Protein AF-A0A9X0R3N7-F1 (afdb_monomer_lite)

Sequence (149 aa):
MAGSEDQRQWCIRVLNLDPAGASGNRGEPILGVWRDAKEAVDARLEALGRTLRGLGDPDLDQIAQYGLFGLTGGGQTVALMAALQDYDRAAPADRAAAAAAVGKAVGAYRAMLHSSPLAEALDDNPFGVEIGLLDTMDVAFRQIITAIR

Structure (mmCIF, N/CA/C/O backbone):
data_AF-A0A9X0R3N7-F1
#
_entry.id   AF-A0A9X0R3N7-F1
#
loop_
_atom_site.group_PDB
_atom_site.id
_atom_site.type_symbol
_atom_site.label_atom_id
_atom_site.label_alt_id
_atom_site.label_comp_id
_atom_site.label_asym_id
_atom_site.label_entity_id
_atom_site.label_seq_id
_atom_site.pdbx_PDB_ins_code
_atom_site.Cartn_x
_atom_site.Cartn_y
_atom_site.Cartn_z
_atom_site.occupancy
_atom_site.B_iso_or_equiv
_atom_site.auth_seq_id
_atom_site.auth_comp_id
_atom_site.auth_asym_id
_atom_site.auth_atom_id
_atom_site.pdbx_PDB_model_num
ATOM 1 N N . MET A 1 1 ? 9.410 -27.747 4.615 1.00 33.91 1 MET A N 1
ATOM 2 C CA . MET A 1 1 ? 8.109 -28.410 4.837 1.00 33.91 1 MET A CA 1
ATOM 3 C C . MET A 1 1 ? 7.061 -27.542 4.167 1.00 33.91 1 MET A C 1
ATOM 5 O O . MET A 1 1 ? 6.937 -26.389 4.552 1.00 33.91 1 MET A O 1
ATOM 9 N N . ALA A 1 2 ? 6.455 -28.025 3.081 1.00 40.09 2 ALA A N 1
ATOM 10 C CA . ALA A 1 2 ? 5.430 -27.290 2.340 1.00 40.09 2 ALA A CA 1
ATOM 11 C C . ALA A 1 2 ? 4.115 -27.288 3.143 1.00 40.09 2 ALA A C 1
ATOM 13 O O . ALA A 1 2 ? 3.805 -28.300 3.768 1.00 40.09 2 ALA A O 1
ATOM 14 N N . GLY A 1 3 ? 3.390 -26.163 3.159 1.00 41.84 3 GLY A N 1
ATOM 15 C CA . GLY A 1 3 ? 2.088 -26.048 3.835 1.00 41.84 3 GLY A CA 1
ATOM 16 C C . GLY A 1 3 ? 1.076 -27.068 3.305 1.00 41.84 3 GLY A C 1
ATOM 17 O O . GLY A 1 3 ? 1.150 -27.456 2.136 1.00 41.84 3 GLY A O 1
ATOM 18 N N . SER A 1 4 ? 0.175 -27.535 4.173 1.00 56.81 4 SER A N 1
ATOM 19 C CA . SER A 1 4 ? -0.794 -28.587 3.843 1.00 56.81 4 SER A CA 1
ATOM 20 C C . SER A 1 4 ? -1.840 -28.103 2.829 1.00 56.81 4 SER A C 1
ATOM 22 O O . SER A 1 4 ? -2.124 -26.910 2.727 1.00 56.81 4 SER A O 1
ATOM 24 N N . GLU A 1 5 ? -2.430 -29.032 2.073 1.00 47.72 5 GLU A N 1
ATOM 25 C CA . GLU A 1 5 ? -3.467 -28.741 1.065 1.00 47.72 5 GLU A CA 1
ATOM 26 C C . GLU A 1 5 ? -4.663 -27.980 1.667 1.00 47.72 5 GLU A C 1
ATOM 28 O O . GLU A 1 5 ? -5.188 -27.057 1.051 1.00 47.72 5 GLU A O 1
ATOM 33 N N . ASP A 1 6 ? -5.010 -28.267 2.922 1.00 44.47 6 ASP A N 1
ATOM 34 C CA . ASP A 1 6 ? -6.078 -27.570 3.646 1.00 44.47 6 ASP A CA 1
ATOM 35 C C . ASP A 1 6 ? -5.782 -26.074 3.841 1.00 44.47 6 ASP A C 1
ATOM 37 O O . ASP A 1 6 ? -6.679 -25.237 3.731 1.00 44.47 6 ASP A O 1
ATOM 41 N N . GLN A 1 7 ? -4.514 -25.711 4.066 1.00 44.19 7 GLN A N 1
ATOM 42 C CA . GLN A 1 7 ? -4.090 -24.310 4.170 1.00 44.19 7 GLN A CA 1
ATOM 43 C C . GLN A 1 7 ? -4.172 -23.607 2.808 1.00 44.19 7 GLN A C 1
ATOM 45 O O . GLN A 1 7 ? -4.549 -22.439 2.738 1.00 44.19 7 GLN A O 1
ATOM 50 N N . ARG A 1 8 ? -3.891 -24.323 1.710 1.00 46.50 8 ARG A N 1
ATOM 51 C CA . ARG A 1 8 ? -4.031 -23.789 0.344 1.00 46.50 8 ARG A CA 1
ATOM 52 C C . ARG A 1 8 ? -5.490 -23.530 -0.023 1.00 46.50 8 ARG A C 1
ATOM 54 O O . ARG A 1 8 ? -5.811 -22.457 -0.527 1.00 46.50 8 ARG A O 1
ATOM 61 N N . GLN A 1 9 ? -6.369 -24.484 0.272 1.00 45.31 9 GLN A N 1
ATOM 62 C CA . GLN A 1 9 ? -7.803 -24.371 -0.002 1.00 45.31 9 GLN A CA 1
ATOM 63 C C . GLN A 1 9 ? -8.467 -23.274 0.840 1.00 45.31 9 GLN A C 1
ATOM 65 O O . GLN A 1 9 ? -9.381 -22.595 0.369 1.00 45.31 9 GLN A O 1
ATOM 70 N N . TRP A 1 10 ? -7.979 -23.039 2.061 1.00 51.66 10 TRP A N 1
ATOM 71 C CA . TRP A 1 10 ? -8.434 -21.919 2.880 1.00 51.66 10 TRP A CA 1
ATOM 72 C C . TRP A 1 10 ? -8.068 -20.559 2.258 1.00 51.66 10 TRP A C 1
ATOM 74 O O . TRP A 1 10 ? -8.953 -19.712 2.130 1.00 51.66 10 TRP A O 1
ATOM 84 N N . CYS A 1 11 ? -6.828 -20.373 1.780 1.00 42.78 11 CYS A N 1
ATOM 85 C CA . CYS A 1 11 ? -6.398 -19.140 1.100 1.00 42.78 11 CYS A CA 1
ATOM 86 C C . CYS A 1 11 ? -7.220 -18.844 -0.165 1.00 42.78 11 CYS A C 1
ATOM 88 O O . CYS A 1 11 ? -7.651 -17.710 -0.373 1.00 42.78 11 CYS A O 1
ATOM 90 N N . ILE A 1 12 ? -7.510 -19.870 -0.969 1.00 45.25 12 ILE A N 1
ATOM 91 C CA . ILE A 1 12 ? -8.326 -19.723 -2.182 1.00 45.25 12 ILE A CA 1
ATOM 92 C C . ILE A 1 12 ? -9.768 -19.351 -1.820 1.00 45.25 12 ILE A C 1
ATOM 94 O O . ILE A 1 12 ? -10.364 -18.487 -2.450 1.00 45.25 12 ILE A O 1
ATOM 98 N N . ARG A 1 13 ? -10.345 -19.967 -0.786 1.00 41.50 13 ARG A N 1
ATOM 99 C CA . ARG A 1 13 ? -11.761 -19.769 -0.447 1.00 41.50 13 ARG A CA 1
ATOM 100 C C . ARG A 1 13 ? -12.037 -18.466 0.303 1.00 41.50 13 ARG A C 1
ATOM 102 O O . ARG A 1 13 ? -13.079 -17.856 0.094 1.00 41.50 13 ARG A O 1
ATOM 109 N N . VAL A 1 14 ? -11.159 -18.094 1.232 1.00 40.94 14 VAL A N 1
ATOM 110 C CA . VAL A 1 14 ? -11.379 -16.971 2.160 1.00 40.94 14 VAL A CA 1
ATOM 111 C C . VAL A 1 14 ? -10.723 -15.694 1.647 1.00 40.94 14 VAL A C 1
ATOM 113 O O . VAL A 1 14 ? -11.284 -14.614 1.807 1.00 40.94 14 VAL A O 1
ATOM 116 N N . LEU A 1 15 ? -9.562 -15.818 1.000 1.00 44.66 15 LEU A N 1
ATOM 117 C CA . LEU A 1 15 ? -8.770 -14.682 0.531 1.00 44.66 15 LEU A CA 1
ATOM 118 C C . LEU A 1 15 ? -8.806 -14.513 -0.996 1.00 44.66 15 LEU A C 1
ATOM 120 O O . LEU A 1 15 ? -8.205 -13.567 -1.497 1.00 44.66 15 LEU A O 1
ATOM 124 N N . ASN A 1 16 ? -9.476 -15.417 -1.726 1.00 42.75 16 ASN A N 1
ATOM 125 C CA . ASN A 1 16 ? -9.467 -15.501 -3.194 1.00 42.75 16 ASN A CA 1
ATOM 126 C C . ASN A 1 16 ? -8.048 -15.499 -3.800 1.00 42.75 16 ASN A C 1
ATOM 128 O O . ASN A 1 16 ? -7.837 -15.048 -4.923 1.00 42.75 16 ASN A O 1
ATOM 132 N N . LEU A 1 17 ? -7.067 -15.986 -3.035 1.00 42.41 17 LEU A N 1
ATOM 133 C CA . LEU A 1 17 ? -5.647 -16.002 -3.375 1.00 42.41 17 LEU A CA 1
ATOM 134 C C . LEU A 1 17 ? -5.212 -17.447 -3.601 1.00 42.41 17 LEU A C 1
ATOM 136 O O . LEU A 1 17 ? -5.224 -18.254 -2.670 1.00 42.41 17 LEU A O 1
ATOM 140 N N . ASP A 1 18 ? -4.800 -17.767 -4.827 1.00 41.69 18 ASP A N 1
ATOM 141 C CA . ASP A 1 18 ? -4.171 -19.049 -5.142 1.00 41.69 18 ASP A CA 1
ATOM 142 C C . ASP A 1 18 ? -2.663 -19.006 -4.812 1.00 41.69 18 ASP A C 1
ATOM 144 O O . ASP A 1 18 ? -1.900 -18.319 -5.499 1.00 41.69 18 ASP A O 1
ATOM 148 N N . PRO A 1 19 ? -2.177 -19.754 -3.799 1.00 43.16 19 PRO A N 1
ATOM 149 C CA . PRO A 1 19 ? -0.751 -19.827 -3.482 1.00 43.16 19 PRO A CA 1
ATOM 150 C C . PRO A 1 19 ? 0.079 -20.570 -4.549 1.00 43.16 19 PRO A C 1
ATOM 152 O O . PRO A 1 19 ? 1.306 -20.474 -4.532 1.00 43.16 19 PRO A O 1
ATOM 155 N N . ALA A 1 20 ? -0.548 -21.304 -5.478 1.00 38.66 20 ALA A N 1
ATOM 156 C CA . ALA A 1 20 ? 0.089 -21.850 -6.682 1.00 38.66 20 ALA A CA 1
ATOM 157 C C . ALA A 1 20 ? 0.040 -20.872 -7.880 1.00 38.66 20 ALA A C 1
ATOM 159 O O . ALA A 1 20 ? 0.891 -20.951 -8.773 1.00 38.66 20 ALA A O 1
ATOM 160 N N . GLY A 1 21 ? -0.878 -19.900 -7.842 1.00 38.22 21 GLY A N 1
ATOM 161 C CA . GLY A 1 21 ? -0.989 -18.767 -8.770 1.00 38.22 21 GLY A CA 1
ATOM 162 C C . GLY A 1 21 ? 0.134 -17.731 -8.631 1.00 38.22 21 GLY A C 1
ATOM 163 O O . GLY A 1 21 ? 0.346 -16.924 -9.528 1.00 38.22 21 GLY A O 1
ATOM 164 N N . ALA A 1 22 ? 0.961 -17.832 -7.582 1.00 44.16 22 ALA A N 1
ATOM 165 C CA . ALA A 1 22 ? 2.247 -17.131 -7.469 1.00 44.16 22 ALA A CA 1
ATOM 166 C C . ALA A 1 22 ? 3.302 -17.594 -8.505 1.00 44.16 22 ALA A C 1
ATOM 168 O O . ALA A 1 22 ? 4.464 -17.187 -8.453 1.00 44.16 22 ALA A O 1
ATOM 169 N N . SER A 1 23 ? 2.912 -18.440 -9.459 1.00 39.44 23 SER A N 1
ATOM 170 C CA . SER A 1 23 ? 3.625 -18.633 -10.715 1.00 39.44 23 SER A CA 1
ATOM 171 C C . SER A 1 23 ? 3.235 -17.482 -11.634 1.00 39.44 23 SER A C 1
ATOM 173 O O . SER A 1 23 ? 2.261 -17.597 -12.370 1.00 39.44 23 SER A O 1
ATOM 175 N N . GLY A 1 24 ? 3.970 -16.367 -11.553 1.00 38.22 24 GLY A N 1
ATOM 176 C CA . GLY A 1 24 ? 3.732 -15.185 -12.378 1.00 38.22 24 GLY A CA 1
ATOM 177 C C . GLY A 1 24 ? 3.391 -15.579 -13.811 1.00 38.22 24 GLY A C 1
ATOM 178 O O . GLY A 1 24 ? 4.215 -16.162 -14.527 1.00 38.22 24 GLY A O 1
ATOM 179 N N . ASN A 1 25 ? 2.156 -15.293 -14.214 1.00 34.88 25 ASN A N 1
ATOM 180 C CA . ASN A 1 25 ? 1.796 -15.378 -15.608 1.00 34.88 25 ASN A CA 1
ATOM 181 C C . ASN A 1 25 ? 2.683 -14.347 -16.308 1.00 34.88 25 ASN A C 1
ATOM 183 O O . ASN A 1 25 ? 2.635 -13.160 -15.989 1.00 34.88 25 ASN A O 1
ATOM 187 N N . ARG A 1 26 ? 3.555 -14.799 -17.213 1.00 41.25 26 ARG A N 1
ATOM 188 C CA . ARG A 1 26 ? 4.588 -13.991 -17.895 1.00 41.25 26 ARG A CA 1
ATOM 189 C C . ARG A 1 26 ? 4.014 -12.902 -18.829 1.00 41.25 26 ARG A C 1
ATOM 191 O O . ARG A 1 26 ? 4.688 -12.471 -19.758 1.00 41.25 26 ARG A O 1
ATOM 198 N N . GLY A 1 27 ? 2.780 -12.462 -18.596 1.00 42.59 27 GLY A N 1
ATOM 199 C CA . GLY A 1 27 ? 2.069 -11.451 -19.366 1.00 42.59 27 GLY A CA 1
ATOM 200 C C . GLY A 1 27 ? 1.046 -10.631 -18.575 1.00 42.59 27 GLY A C 1
ATOM 201 O O . GLY A 1 27 ? 0.335 -9.853 -19.203 1.00 42.59 27 GLY A O 1
ATOM 202 N N . GLU A 1 28 ? 0.943 -10.771 -17.247 1.00 53.09 28 GLU A N 1
ATOM 203 C CA . GLU A 1 28 ? 0.075 -9.886 -16.461 1.00 53.09 28 GLU A CA 1
ATOM 204 C C . GLU A 1 28 ? 0.798 -8.557 -16.178 1.00 53.09 28 GLU A C 1
ATOM 206 O O . GLU A 1 28 ? 1.961 -8.581 -15.759 1.00 53.09 28 GLU A O 1
ATOM 211 N N . PRO A 1 29 ? 0.168 -7.393 -16.433 1.00 70.81 29 PRO A N 1
ATOM 212 C CA . PRO A 1 29 ? 0.785 -6.101 -16.153 1.00 70.81 29 PRO A CA 1
ATOM 213 C C . PRO A 1 29 ? 1.171 -6.026 -14.676 1.00 70.81 29 PRO A C 1
ATOM 215 O O . PRO A 1 29 ? 0.350 -6.330 -13.812 1.00 70.81 29 PRO A O 1
ATOM 218 N N . ILE A 1 30 ? 2.385 -5.572 -14.358 1.00 82.81 30 ILE A N 1
ATOM 219 C CA . ILE A 1 30 ? 2.844 -5.408 -12.963 1.00 82.81 30 ILE A CA 1
ATOM 220 C C . ILE A 1 30 ? 1.934 -4.468 -12.152 1.00 82.81 30 ILE A C 1
ATOM 222 O O . ILE A 1 30 ? 1.874 -4.541 -10.926 1.00 82.81 30 ILE A O 1
ATOM 226 N N . LEU A 1 31 ? 1.186 -3.612 -12.853 1.00 83.12 31 LEU A N 1
ATOM 227 C CA . LEU A 1 31 ? 0.117 -2.783 -12.313 1.00 83.12 31 LEU A CA 1
ATOM 228 C C . LEU A 1 31 ? -1.050 -3.598 -11.726 1.00 83.12 31 LEU A C 1
ATOM 230 O O . LEU A 1 31 ? -1.643 -3.173 -10.737 1.00 83.12 31 LEU A O 1
ATOM 234 N N . GLY A 1 32 ? -1.379 -4.744 -12.330 1.00 84.50 32 GLY A N 1
ATOM 235 C CA . GLY A 1 32 ? -2.421 -5.662 -11.864 1.00 84.50 32 GLY A CA 1
ATOM 236 C C . GLY A 1 32 ? -2.085 -6.239 -10.494 1.00 84.50 32 GLY A C 1
ATOM 237 O O . GLY A 1 32 ? -2.874 -6.101 -9.571 1.00 84.50 32 GLY A O 1
ATOM 238 N N . VAL A 1 33 ? -0.849 -6.717 -10.314 1.00 87.38 33 VAL A N 1
ATOM 239 C CA . VAL A 1 33 ? -0.360 -7.257 -9.031 1.00 87.38 33 VAL A CA 1
ATOM 240 C C . VAL A 1 33 ? -0.549 -6.270 -7.876 1.00 87.38 33 VAL A C 1
ATOM 242 O O . VAL A 1 33 ? -1.000 -6.640 -6.792 1.00 87.38 33 VAL A O 1
ATOM 245 N N . TRP A 1 34 ? -0.208 -4.996 -8.094 1.00 88.50 34 TRP A N 1
ATOM 246 C CA . TRP A 1 34 ? -0.416 -3.961 -7.082 1.00 88.50 34 TRP A CA 1
ATOM 247 C C . TRP A 1 34 ? -1.905 -3.705 -6.815 1.00 88.50 34 TRP A C 1
ATOM 249 O O . TRP A 1 34 ? -2.308 -3.575 -5.657 1.00 88.50 34 TRP A O 1
ATOM 259 N N . ARG A 1 35 ? -2.716 -3.623 -7.877 1.00 87.06 35 ARG A N 1
ATOM 260 C CA . ARG A 1 35 ? -4.149 -3.335 -7.776 1.00 87.06 35 ARG A CA 1
ATOM 261 C C . ARG A 1 35 ? -4.880 -4.431 -7.014 1.00 87.06 35 ARG A C 1
ATOM 263 O O . ARG A 1 35 ? -5.600 -4.109 -6.077 1.00 87.06 35 ARG A O 1
ATOM 270 N N . ASP A 1 36 ? -4.636 -5.689 -7.352 1.00 86.31 36 ASP A N 1
ATOM 271 C CA . ASP A 1 36 ? -5.308 -6.831 -6.733 1.00 86.31 36 ASP A CA 1
ATOM 272 C C . ASP A 1 36 ? -4.998 -6.899 -5.234 1.00 86.31 36 ASP A C 1
ATOM 274 O O . ASP A 1 36 ? -5.889 -7.070 -4.402 1.00 86.31 36 ASP A O 1
ATOM 278 N N . ALA A 1 37 ? -3.734 -6.672 -4.860 1.00 87.62 37 ALA A N 1
ATOM 279 C CA . ALA A 1 37 ? -3.341 -6.592 -3.459 1.00 87.62 37 ALA A CA 1
ATOM 280 C C . ALA A 1 37 ? -4.031 -5.427 -2.733 1.00 87.62 37 ALA A C 1
ATOM 282 O O . ALA A 1 37 ? -4.452 -5.570 -1.583 1.00 87.62 37 ALA A O 1
ATOM 283 N N . LYS A 1 38 ? -4.151 -4.268 -3.394 1.00 86.12 38 LYS A N 1
ATOM 284 C CA . LYS A 1 38 ? -4.801 -3.079 -2.833 1.00 86.12 38 LYS A CA 1
ATOM 285 C C . LYS A 1 38 ? -6.296 -3.296 -2.630 1.00 86.12 38 LYS A C 1
ATOM 287 O O . LYS A 1 38 ? -6.797 -2.992 -1.553 1.00 86.12 38 LYS A O 1
ATOM 292 N N . GLU A 1 39 ? -6.973 -3.864 -3.619 1.00 86.56 39 GLU A N 1
ATOM 293 C CA . GLU A 1 39 ? -8.393 -4.210 -3.550 1.00 86.56 39 GLU A CA 1
ATOM 294 C C . GLU A 1 39 ? -8.662 -5.253 -2.457 1.00 86.56 39 GLU A C 1
ATOM 296 O O . GLU A 1 39 ? -9.613 -5.106 -1.689 1.00 86.56 39 GLU A O 1
ATOM 301 N N . ALA A 1 40 ? -7.792 -6.260 -2.309 1.00 85.88 40 ALA A N 1
ATOM 302 C CA . ALA A 1 40 ? -7.906 -7.252 -1.241 1.00 85.88 40 ALA A CA 1
ATOM 303 C C . ALA A 1 40 ? -7.809 -6.620 0.157 1.00 85.88 40 ALA A C 1
ATOM 305 O O . ALA A 1 40 ? -8.588 -6.958 1.049 1.00 85.88 40 ALA A O 1
ATOM 306 N N . VAL A 1 41 ? -6.873 -5.688 0.352 1.00 85.50 41 VAL A N 1
ATOM 307 C CA . VAL A 1 41 ? -6.748 -4.936 1.608 1.00 85.50 41 VAL A CA 1
ATOM 308 C C . VAL A 1 41 ? -7.963 -4.042 1.838 1.00 85.50 41 VAL A C 1
ATOM 310 O O . VAL A 1 41 ? -8.516 -4.052 2.936 1.00 85.50 41 VAL A O 1
ATOM 313 N N . ASP A 1 42 ? -8.415 -3.310 0.821 1.00 84.31 42 ASP A N 1
ATOM 314 C CA . ASP A 1 42 ? -9.567 -2.412 0.942 1.00 84.31 42 ASP A CA 1
ATOM 315 C C . ASP A 1 42 ? -10.838 -3.172 1.321 1.00 84.31 42 ASP A C 1
ATOM 317 O O . ASP A 1 42 ? -11.549 -2.754 2.232 1.00 84.31 42 ASP A O 1
ATOM 321 N N . ALA A 1 43 ? -11.079 -4.339 0.720 1.00 85.38 43 ALA A N 1
ATOM 322 C CA . ALA A 1 43 ? -12.216 -5.187 1.068 1.00 85.38 43 ALA A CA 1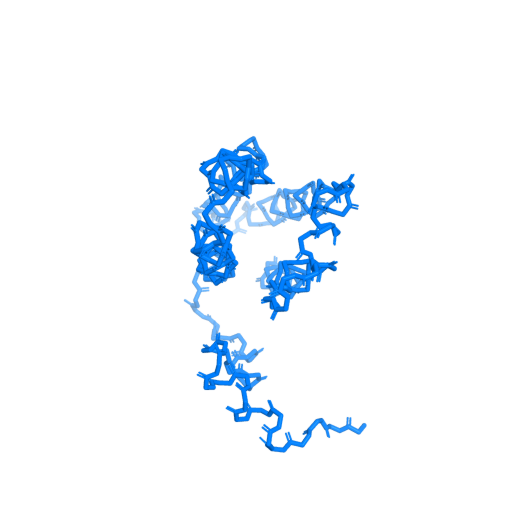
ATOM 323 C C . ALA A 1 43 ? -12.192 -5.635 2.544 1.00 85.38 43 ALA A C 1
ATOM 325 O O . ALA A 1 43 ? -13.238 -5.707 3.200 1.00 85.38 43 ALA A O 1
ATOM 326 N N . ARG A 1 44 ? -11.004 -5.914 3.097 1.00 84.00 44 ARG A N 1
ATOM 327 C CA . ARG A 1 44 ? -10.836 -6.271 4.517 1.00 84.00 44 ARG A CA 1
ATOM 328 C C . ARG A 1 44 ? -11.023 -5.060 5.430 1.00 84.00 44 ARG A C 1
ATOM 330 O O . ARG A 1 44 ? -11.687 -5.176 6.459 1.00 84.00 44 ARG A O 1
ATOM 337 N N . LEU A 1 45 ? -10.525 -3.889 5.031 1.00 82.38 45 LEU A N 1
ATOM 338 C CA . LEU A 1 45 ? -10.761 -2.631 5.748 1.00 82.38 45 LEU A CA 1
ATOM 339 C C . LEU A 1 45 ? -12.246 -2.253 5.755 1.00 82.38 45 LEU A C 1
ATOM 341 O O . LEU A 1 45 ? -12.769 -1.828 6.783 1.00 82.38 45 LEU A O 1
ATOM 345 N N . GLU A 1 46 ? -12.962 -2.466 4.652 1.00 84.56 46 GLU A N 1
ATOM 346 C CA . GLU A 1 46 ? -14.414 -2.296 4.593 1.00 84.56 46 GLU A CA 1
ATOM 347 C C . GLU A 1 46 ? -15.145 -3.275 5.517 1.00 84.56 46 GLU A C 1
ATOM 349 O O . GLU A 1 46 ? -16.117 -2.896 6.177 1.00 84.56 46 GLU A O 1
ATOM 354 N N . ALA A 1 47 ? -14.691 -4.530 5.593 1.00 85.12 47 ALA A N 1
ATOM 355 C CA . ALA A 1 47 ? -15.237 -5.511 6.524 1.00 85.12 47 ALA A CA 1
ATOM 356 C C . ALA A 1 47 ? -15.046 -5.071 7.983 1.00 85.12 47 ALA A C 1
ATOM 358 O O . ALA A 1 47 ? -16.023 -5.057 8.730 1.00 85.12 47 ALA A O 1
ATOM 359 N N . LEU A 1 48 ? -13.846 -4.616 8.354 1.00 80.44 48 LEU A N 1
ATOM 360 C CA . LEU A 1 48 ? -13.585 -4.035 9.672 1.00 80.44 48 LEU A CA 1
ATOM 361 C C . LEU A 1 48 ? -14.461 -2.807 9.930 1.00 80.44 48 LEU A C 1
ATOM 363 O O . LEU A 1 48 ? -15.098 -2.720 10.974 1.00 80.44 48 LEU A O 1
ATOM 367 N N . GLY A 1 49 ? -14.574 -1.897 8.962 1.00 79.75 49 GLY A N 1
ATOM 368 C CA . GLY A 1 49 ? -15.445 -0.729 9.069 1.00 79.75 49 GLY A CA 1
ATOM 369 C C . GLY A 1 49 ? -16.910 -1.105 9.307 1.00 79.75 49 GLY A C 1
ATOM 370 O O . GLY A 1 49 ? -17.588 -0.456 10.096 1.00 79.75 49 GLY A O 1
ATOM 371 N N . ARG A 1 50 ? -17.414 -2.178 8.683 1.00 85.25 50 ARG A N 1
ATOM 372 C CA . ARG A 1 50 ? -18.759 -2.706 8.974 1.00 85.25 50 ARG A CA 1
ATOM 373 C C . ARG A 1 50 ? -18.865 -3.269 10.390 1.00 85.25 50 ARG A C 1
ATOM 375 O O . ARG A 1 50 ? -19.863 -2.994 11.050 1.00 85.25 50 ARG A O 1
ATOM 382 N N . THR A 1 51 ? -17.859 -4.008 10.857 1.00 80.56 51 THR A N 1
ATOM 383 C CA . THR A 1 51 ? -17.814 -4.529 12.233 1.00 80.56 51 THR A CA 1
ATOM 384 C C . THR A 1 51 ? -17.851 -3.394 13.251 1.00 80.56 51 THR A C 1
ATOM 386 O O . THR A 1 51 ? -18.666 -3.436 14.165 1.00 80.56 51 THR A O 1
ATOM 389 N N . LEU A 1 52 ? -17.041 -2.350 13.052 1.00 72.12 52 LEU A N 1
ATOM 390 C CA . LEU A 1 52 ? -17.002 -1.173 13.923 1.00 72.12 52 LEU A CA 1
ATOM 391 C C . LEU A 1 52 ? -18.360 -0.467 13.993 1.00 72.12 52 LEU A C 1
ATOM 393 O O . LEU A 1 52 ? -18.855 -0.212 15.088 1.00 72.12 52 LEU A O 1
ATOM 397 N N . ARG A 1 53 ? -19.008 -0.241 12.841 1.00 77.94 53 ARG A N 1
ATOM 398 C CA . ARG A 1 53 ? -20.342 0.382 12.806 1.00 77.94 53 ARG A CA 1
ATOM 399 C C . ARG A 1 53 ? -21.430 -0.474 13.452 1.00 77.94 53 ARG A C 1
ATOM 401 O O . ARG A 1 53 ? -22.400 0.038 14.002 1.00 77.94 53 ARG A O 1
ATOM 408 N N . GLY A 1 54 ? -21.271 -1.796 13.411 1.00 77.62 54 GLY A N 1
ATOM 409 C CA . GLY A 1 54 ? -22.195 -2.740 14.040 1.00 77.62 54 GLY A CA 1
ATOM 410 C C . GLY A 1 54 ? -22.223 -2.672 15.571 1.00 77.62 54 GLY A C 1
ATOM 411 O O . GLY A 1 54 ? -23.157 -3.198 16.171 1.00 77.62 54 GLY A O 1
ATOM 412 N N . LEU A 1 55 ? -21.235 -2.028 16.202 1.00 74.62 55 LEU A N 1
ATOM 413 C CA . LEU A 1 55 ? -21.143 -1.903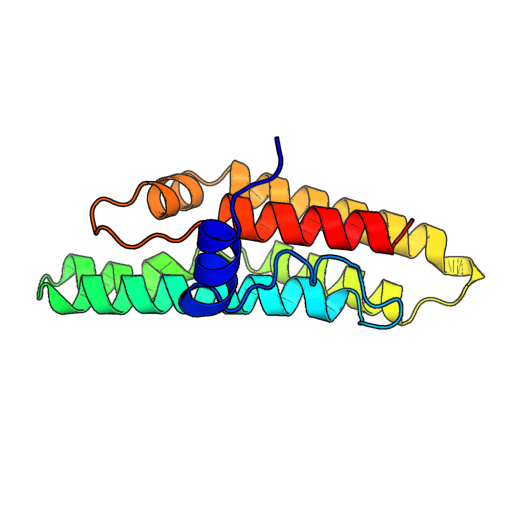 17.659 1.00 74.62 55 LEU A CA 1
ATOM 414 C C . LEU A 1 55 ? -21.987 -0.748 18.221 1.00 74.62 55 LEU A C 1
ATOM 416 O O . LEU A 1 55 ? -22.224 -0.712 19.427 1.00 74.62 55 LEU A O 1
ATOM 420 N N . GLY A 1 56 ? -22.477 0.160 17.367 1.00 74.38 56 GLY A N 1
ATOM 421 C CA . GLY A 1 56 ? -23.358 1.263 17.768 1.00 74.38 56 GLY A CA 1
ATOM 422 C C . GLY A 1 56 ? -22.684 2.340 18.626 1.00 74.38 56 GLY A C 1
ATOM 423 O O . GLY A 1 56 ? -23.380 3.119 19.276 1.00 74.38 56 GLY A O 1
ATOM 424 N N . ASP A 1 57 ? -21.351 2.372 18.642 1.00 64.19 57 ASP A N 1
ATOM 425 C CA . ASP A 1 57 ? -20.552 3.390 19.320 1.00 64.19 57 ASP A CA 1
ATOM 426 C C . ASP A 1 57 ? -20.240 4.542 18.337 1.00 64.19 57 ASP A C 1
ATOM 428 O O . ASP A 1 57 ? -19.621 4.295 17.294 1.00 64.19 57 ASP A O 1
ATOM 432 N N . PRO A 1 58 ? -20.648 5.792 18.634 1.00 70.50 58 PRO A N 1
ATOM 433 C CA . PRO A 1 58 ? -20.419 6.946 17.760 1.00 70.50 58 PRO A CA 1
ATOM 434 C C . PRO A 1 58 ? -18.944 7.204 17.416 1.00 70.50 58 PRO A C 1
ATOM 436 O O . PRO A 1 58 ? -18.645 7.664 16.310 1.00 70.50 58 PRO A O 1
ATOM 439 N N . ASP A 1 59 ? -18.020 6.892 18.327 1.00 63.09 59 ASP A N 1
ATOM 440 C CA . ASP A 1 59 ? -16.588 7.088 18.103 1.00 63.09 59 ASP A CA 1
ATOM 441 C C . ASP A 1 59 ? -16.049 6.019 17.137 1.00 63.09 59 ASP A C 1
ATOM 443 O O . ASP A 1 59 ? -15.249 6.316 16.243 1.00 63.09 59 ASP A O 1
ATOM 447 N N . LEU A 1 60 ? -16.541 4.778 17.241 1.00 66.81 60 LEU A N 1
ATOM 448 C CA . LEU A 1 60 ? -16.198 3.697 16.309 1.00 66.81 60 LEU A CA 1
ATOM 449 C C . LEU A 1 60 ? -16.797 3.925 14.916 1.00 66.81 60 LEU A C 1
ATOM 451 O O . LEU A 1 60 ? -16.142 3.623 13.915 1.00 66.81 60 LEU A O 1
ATOM 455 N N . ASP A 1 61 ? -17.987 4.520 14.835 1.00 67.25 61 ASP A N 1
ATOM 456 C CA . ASP A 1 61 ? -18.591 4.970 13.577 1.00 67.25 61 ASP A CA 1
ATOM 457 C C . ASP A 1 61 ? -17.714 6.016 12.874 1.00 67.25 61 ASP A C 1
ATOM 459 O O . ASP A 1 61 ? -17.469 5.926 11.663 1.00 67.25 61 ASP A O 1
ATOM 463 N N . GLN A 1 62 ? -17.193 6.984 13.634 1.00 67.25 62 GLN A N 1
ATOM 464 C CA . GLN A 1 62 ? -16.307 8.021 13.112 1.00 67.25 62 GLN A CA 1
ATOM 465 C C . GLN A 1 62 ? -14.964 7.436 12.645 1.00 67.25 62 GLN A C 1
ATOM 467 O O . GLN A 1 62 ? -14.478 7.782 11.562 1.00 67.25 62 GLN A O 1
ATOM 472 N N . ILE A 1 63 ? -14.381 6.503 13.404 1.00 67.25 63 ILE A N 1
ATOM 473 C CA . ILE A 1 63 ? -13.158 5.786 13.008 1.00 67.25 63 ILE A CA 1
ATOM 474 C C . ILE A 1 63 ? -13.401 4.968 11.731 1.00 67.25 63 ILE A C 1
ATOM 476 O O . ILE A 1 63 ? -12.591 5.021 10.801 1.00 67.25 63 ILE A O 1
ATOM 480 N N . ALA A 1 64 ? -14.537 4.276 11.634 1.00 69.31 64 ALA A N 1
ATOM 481 C CA . ALA A 1 64 ? -14.915 3.505 10.456 1.00 69.31 64 ALA A CA 1
ATOM 482 C C . ALA A 1 64 ? -15.179 4.374 9.215 1.00 69.31 64 ALA A C 1
ATOM 484 O O . ALA A 1 64 ? -15.067 3.883 8.090 1.00 69.31 64 ALA A O 1
ATOM 485 N N . GLN A 1 65 ? -15.576 5.638 9.382 1.00 66.50 65 GLN A N 1
ATOM 486 C CA . GLN A 1 65 ? -15.777 6.573 8.268 1.00 66.50 65 GLN A CA 1
ATOM 487 C C . GLN A 1 65 ? -14.486 7.252 7.807 1.00 66.50 65 GLN A C 1
ATOM 489 O O . GLN A 1 65 ? -14.282 7.384 6.602 1.00 66.50 65 GLN A O 1
ATOM 494 N N . TYR A 1 66 ? -13.625 7.678 8.733 1.00 63.84 66 TYR A N 1
ATOM 495 C CA . TYR A 1 66 ? -12.527 8.598 8.409 1.00 63.84 66 TYR A CA 1
ATOM 496 C C . TYR A 1 66 ? -11.129 8.050 8.718 1.00 63.84 66 TYR A C 1
ATOM 498 O O . TYR A 1 66 ? -10.155 8.501 8.118 1.00 63.84 66 TYR A O 1
ATOM 506 N N . GLY A 1 67 ? -11.008 7.085 9.633 1.00 61.41 67 GLY A N 1
ATOM 507 C CA . GLY A 1 67 ? -9.719 6.601 10.136 1.00 61.41 67 GLY A CA 1
ATOM 508 C C . GLY A 1 67 ? -9.082 5.498 9.290 1.00 61.41 67 GLY A C 1
ATOM 509 O O . GLY A 1 67 ? -7.872 5.510 9.079 1.00 61.41 67 GLY A O 1
ATOM 510 N N . LEU A 1 68 ? -9.884 4.564 8.765 1.00 66.12 68 LEU A N 1
ATOM 511 C CA . LEU A 1 68 ? -9.370 3.342 8.122 1.00 66.12 68 LEU A CA 1
ATOM 512 C C . LEU A 1 68 ? -8.704 3.589 6.757 1.00 66.12 68 LEU A C 1
ATOM 514 O O . LEU A 1 68 ? -7.710 2.949 6.424 1.00 66.12 68 LEU A O 1
ATOM 518 N N . PHE A 1 69 ? -9.207 4.550 5.977 1.00 64.06 69 PHE A N 1
ATOM 519 C CA . PHE A 1 69 ? -8.695 4.847 4.630 1.00 64.06 69 PHE A CA 1
ATOM 520 C C . PHE A 1 69 ? -7.546 5.865 4.616 1.00 64.06 69 PHE A C 1
ATOM 522 O O . PHE A 1 69 ? -6.874 6.030 3.599 1.00 64.06 69 PHE A O 1
ATOM 529 N N . GLY A 1 70 ? -7.269 6.523 5.747 1.00 62.41 70 GLY A N 1
ATOM 530 C CA . GLY A 1 70 ? -6.158 7.473 5.869 1.00 62.41 70 GLY A CA 1
ATOM 531 C C . GLY A 1 70 ? -4.775 6.826 5.723 1.00 62.41 70 GLY A C 1
ATOM 532 O O . GLY A 1 70 ? -3.791 7.521 5.477 1.00 62.41 70 GLY A O 1
ATOM 533 N N . LEU A 1 71 ? -4.696 5.495 5.831 1.00 61.34 71 LEU A N 1
ATOM 534 C CA . LEU A 1 71 ? -3.449 4.739 5.761 1.00 61.34 71 LEU A CA 1
ATOM 535 C C . LEU A 1 71 ? -2.834 4.691 4.354 1.00 61.34 71 LEU A C 1
ATOM 537 O O . LEU A 1 71 ? -1.629 4.488 4.186 1.00 61.34 71 LEU A O 1
ATOM 541 N N . THR A 1 72 ? -3.649 4.887 3.320 1.00 60.09 72 THR A N 1
ATOM 542 C CA . THR A 1 72 ? -3.197 4.861 1.931 1.00 60.09 72 THR A CA 1
ATOM 543 C C . THR A 1 72 ? -2.638 6.234 1.585 1.00 60.09 72 THR A C 1
ATOM 545 O O . THR A 1 72 ? -3.281 7.011 0.882 1.00 60.09 72 THR A O 1
ATOM 548 N N . GLY A 1 73 ? -1.478 6.574 2.156 1.00 57.97 73 GLY A N 1
ATOM 549 C CA . GLY A 1 73 ? -0.827 7.874 2.002 1.00 57.97 73 GLY A CA 1
ATOM 550 C C . GLY A 1 73 ? -0.772 8.290 0.534 1.00 57.97 73 GLY A C 1
ATOM 551 O O . GLY A 1 73 ? 0.053 7.792 -0.233 1.00 57.97 73 GLY A O 1
ATOM 552 N N . GLY A 1 74 ? -1.681 9.192 0.143 1.00 63.88 74 GLY A N 1
ATOM 553 C CA . GLY A 1 74 ? -2.038 9.416 -1.261 1.00 63.88 74 GLY A CA 1
ATOM 554 C C . GLY A 1 74 ? -0.842 9.720 -2.162 1.00 63.88 74 GLY A C 1
ATOM 555 O O . GLY A 1 74 ? -0.805 9.274 -3.303 1.00 63.88 74 GLY A O 1
ATOM 556 N N . GLY A 1 75 ? 0.188 10.389 -1.633 1.00 76.25 75 GLY A N 1
ATOM 557 C CA . GLY A 1 75 ? 1.420 10.678 -2.369 1.00 76.25 75 GLY A CA 1
ATOM 558 C C . GLY A 1 75 ? 2.216 9.435 -2.782 1.00 76.25 75 GLY A C 1
ATOM 559 O O . GLY A 1 75 ? 2.683 9.374 -3.917 1.00 76.25 75 GLY A O 1
ATOM 560 N N . GLN A 1 76 ? 2.343 8.427 -1.911 1.00 83.25 76 GLN A N 1
ATOM 561 C CA . GLN A 1 76 ? 3.083 7.201 -2.244 1.00 83.25 76 GLN A CA 1
ATOM 562 C C . GLN A 1 76 ? 2.278 6.293 -3.175 1.00 83.25 76 GLN A C 1
ATOM 564 O O . GLN A 1 76 ? 2.845 5.703 -4.092 1.00 83.25 76 GLN A O 1
ATOM 569 N N . THR A 1 77 ? 0.954 6.247 -3.007 1.00 84.19 77 THR A N 1
ATOM 570 C CA . THR A 1 77 ? 0.032 5.582 -3.942 1.00 84.19 77 THR A CA 1
ATOM 571 C C . THR A 1 77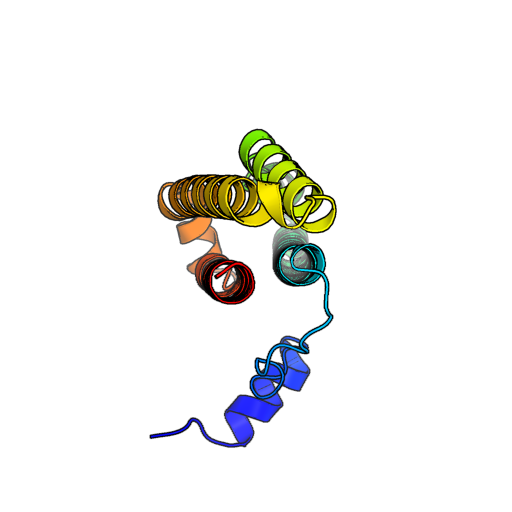 ? 0.164 6.150 -5.350 1.00 84.19 77 THR A C 1
ATOM 573 O O . THR A 1 77 ? 0.340 5.395 -6.305 1.00 84.19 77 THR A O 1
ATOM 576 N N . VAL A 1 78 ? 0.139 7.479 -5.487 1.00 86.62 78 VAL A N 1
ATOM 577 C CA . VAL A 1 78 ? 0.282 8.151 -6.785 1.00 86.62 78 VAL A CA 1
ATOM 578 C C . VAL A 1 78 ? 1.671 7.911 -7.382 1.00 86.62 78 VAL A C 1
ATOM 580 O O . VAL A 1 78 ? 1.770 7.583 -8.563 1.00 86.62 78 VAL A O 1
ATOM 583 N N . ALA A 1 79 ? 2.737 8.017 -6.581 1.00 88.75 79 ALA A N 1
ATOM 584 C CA . ALA A 1 79 ? 4.105 7.793 -7.049 1.00 88.75 79 ALA A CA 1
ATOM 585 C C . ALA A 1 79 ? 4.336 6.352 -7.536 1.00 88.75 79 ALA A C 1
ATOM 587 O O . ALA A 1 79 ? 4.965 6.148 -8.574 1.00 88.75 79 ALA A O 1
ATOM 588 N N . LEU A 1 80 ? 3.804 5.357 -6.820 1.00 89.56 80 LEU A N 1
ATOM 589 C CA . LEU A 1 80 ? 3.892 3.953 -7.217 1.00 89.56 80 LEU A CA 1
ATOM 590 C C . L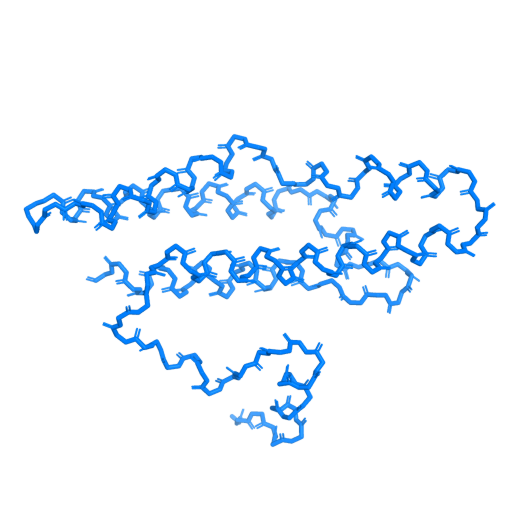EU A 1 80 ? 3.090 3.676 -8.490 1.00 89.56 80 LEU A C 1
ATOM 592 O O . LEU A 1 80 ? 3.616 3.067 -9.417 1.00 89.56 80 LEU A O 1
ATOM 596 N N . MET A 1 81 ? 1.860 4.183 -8.572 1.00 89.12 81 MET A N 1
ATOM 597 C CA . MET A 1 81 ? 1.028 4.067 -9.772 1.00 89.12 81 MET A CA 1
ATOM 598 C C . MET A 1 81 ? 1.703 4.656 -11.010 1.00 89.12 81 MET A C 1
ATOM 600 O O . MET A 1 81 ? 1.712 4.016 -12.060 1.00 89.12 81 MET A O 1
ATOM 604 N N . ALA A 1 82 ? 2.290 5.848 -10.881 1.00 90.06 82 ALA A N 1
ATOM 605 C CA . ALA A 1 82 ? 3.028 6.487 -11.963 1.00 90.06 82 ALA A CA 1
ATOM 606 C C . ALA A 1 82 ? 4.219 5.624 -12.404 1.00 90.06 82 ALA A C 1
ATOM 608 O O . ALA A 1 82 ? 4.336 5.306 -13.582 1.00 90.06 82 ALA A O 1
ATOM 609 N N . ALA A 1 83 ? 5.040 5.153 -11.459 1.00 92.25 83 ALA A N 1
ATOM 610 C CA . ALA A 1 83 ? 6.208 4.336 -11.776 1.00 92.25 83 ALA A CA 1
ATOM 611 C C . ALA A 1 83 ? 5.845 3.012 -12.477 1.00 92.25 83 ALA A C 1
ATOM 613 O O . ALA A 1 83 ? 6.525 2.612 -13.421 1.00 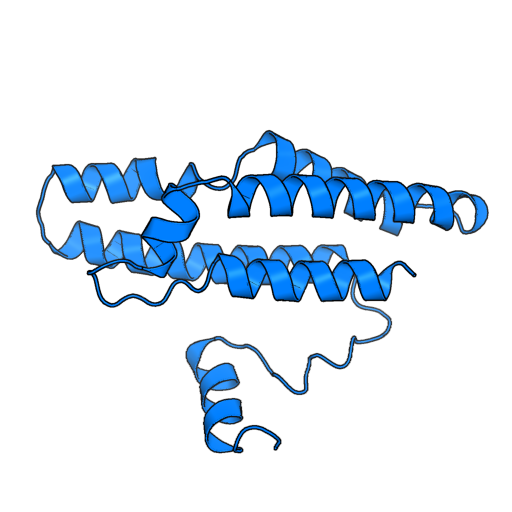92.25 83 ALA A O 1
ATOM 614 N N . LEU A 1 84 ? 4.772 2.340 -12.041 1.00 90.62 84 LEU A N 1
ATOM 615 C CA . LEU A 1 84 ? 4.292 1.102 -12.668 1.00 90.62 84 LEU A CA 1
ATOM 616 C C . LEU A 1 84 ? 3.794 1.354 -14.099 1.00 90.62 84 LEU A C 1
ATOM 618 O O . LEU A 1 84 ? 4.149 0.613 -15.012 1.00 90.62 84 LEU A O 1
ATOM 622 N N . GLN A 1 85 ? 3.023 2.426 -14.312 1.00 88.69 85 GLN A N 1
ATOM 623 C CA . GLN A 1 85 ? 2.554 2.808 -15.648 1.00 88.69 85 GLN A CA 1
ATOM 624 C C . GLN A 1 85 ? 3.702 3.208 -16.578 1.00 88.69 85 GLN A C 1
ATOM 626 O O . GLN A 1 85 ? 3.682 2.861 -17.759 1.00 88.69 85 GLN A O 1
ATOM 631 N N . ASP A 1 86 ? 4.695 3.928 -16.058 1.00 89.62 86 ASP A N 1
ATOM 632 C CA . ASP A 1 86 ? 5.871 4.336 -16.822 1.00 89.62 86 ASP A CA 1
ATOM 633 C C . ASP A 1 86 ? 6.706 3.121 -17.233 1.00 89.62 86 ASP A C 1
ATOM 635 O O . ASP A 1 86 ? 7.164 3.058 -18.371 1.00 89.62 86 ASP A O 1
ATOM 639 N N . TYR A 1 87 ? 6.846 2.117 -16.361 1.00 89.31 87 TYR A N 1
ATOM 640 C CA . TYR A 1 87 ? 7.510 0.858 -16.705 1.00 89.31 87 TYR A CA 1
ATOM 641 C C . TYR A 1 87 ? 6.778 0.081 -17.801 1.00 89.31 87 TYR A C 1
ATOM 643 O O . TYR A 1 87 ? 7.418 -0.380 -18.748 1.00 89.31 87 TYR A O 1
ATOM 651 N N . ASP A 1 88 ? 5.450 -0.025 -17.716 1.00 86.19 88 ASP A N 1
ATOM 652 C CA . ASP A 1 88 ? 4.641 -0.713 -18.730 1.00 86.19 88 ASP A CA 1
ATOM 653 C C . ASP A 1 88 ? 4.715 -0.018 -20.103 1.00 86.19 88 ASP A C 1
ATOM 655 O O . ASP A 1 88 ? 4.590 -0.667 -21.143 1.00 86.19 88 ASP A O 1
ATOM 659 N N . ARG A 1 89 ? 4.942 1.302 -20.119 1.00 86.62 89 ARG A N 1
ATOM 660 C CA . ARG A 1 89 ? 5.072 2.116 -21.339 1.00 86.62 89 ARG A CA 1
ATOM 661 C C . ARG A 1 89 ? 6.513 2.286 -21.823 1.00 86.62 89 ARG A C 1
ATOM 663 O O . ARG A 1 89 ? 6.710 2.773 -22.937 1.00 86.62 89 ARG A O 1
ATOM 670 N N . ALA A 1 90 ? 7.507 1.929 -21.012 1.00 88.69 90 ALA A N 1
ATOM 671 C CA . ALA A 1 90 ? 8.910 2.168 -21.317 1.00 88.69 90 ALA A CA 1
ATOM 672 C C . ALA A 1 90 ? 9.367 1.360 -22.538 1.00 88.69 90 ALA A C 1
ATOM 674 O O . ALA A 1 90 ? 9.119 0.156 -22.656 1.00 88.69 90 ALA A O 1
ATOM 675 N N . ALA A 1 91 ? 10.111 2.016 -23.429 1.00 88.75 91 ALA A N 1
ATOM 676 C CA . ALA A 1 91 ? 10.812 1.325 -24.499 1.00 88.75 91 ALA A CA 1
ATOM 677 C C . ALA A 1 91 ? 11.895 0.394 -23.912 1.00 88.75 91 ALA A C 1
ATOM 679 O O . ALA A 1 91 ? 12.405 0.648 -22.817 1.00 88.75 91 ALA A O 1
ATOM 680 N N . PRO A 1 92 ? 12.328 -0.656 -24.638 1.00 87.25 92 PRO A N 1
ATOM 681 C CA . PRO A 1 92 ? 13.356 -1.576 -24.147 1.00 87.25 92 PRO A CA 1
ATOM 682 C C . PRO A 1 92 ? 14.657 -0.892 -23.693 1.00 87.25 92 PRO A C 1
ATOM 684 O O . PRO A 1 92 ? 15.296 -1.370 -22.761 1.00 87.25 92 PRO A O 1
ATOM 687 N N . ALA A 1 93 ? 15.026 0.231 -24.317 1.00 88.25 93 ALA A N 1
ATOM 688 C CA . ALA A 1 93 ? 16.205 1.017 -23.952 1.00 88.25 93 ALA A CA 1
ATOM 689 C C . ALA A 1 93 ? 16.071 1.723 -22.587 1.00 88.25 93 ALA A C 1
ATOM 691 O O . ALA A 1 93 ? 17.062 1.862 -21.874 1.00 88.25 93 ALA A O 1
ATOM 692 N N . ASP A 1 94 ? 14.852 2.105 -22.197 1.00 90.81 94 ASP A N 1
ATOM 693 C CA . ASP A 1 94 ? 14.564 2.850 -20.962 1.00 90.81 94 ASP A CA 1
ATOM 694 C C . ASP A 1 94 ? 14.087 1.939 -19.820 1.00 90.81 94 ASP A C 1
ATOM 696 O O . ASP A 1 94 ? 13.968 2.363 -18.668 1.00 90.81 94 ASP A O 1
ATOM 700 N N . ARG A 1 95 ? 13.844 0.657 -20.117 1.00 87.75 95 ARG A N 1
ATOM 701 C CA . ARG A 1 95 ? 13.265 -0.319 -19.185 1.00 87.75 95 ARG A CA 1
ATOM 702 C C . ARG A 1 95 ? 14.062 -0.473 -17.891 1.00 87.75 95 ARG A C 1
ATOM 704 O O . ARG A 1 95 ? 13.469 -0.626 -16.830 1.00 87.75 95 ARG A O 1
ATOM 711 N N . ALA A 1 96 ? 15.391 -0.394 -17.960 1.00 91.06 96 ALA A N 1
ATOM 712 C CA . ALA A 1 96 ? 16.253 -0.474 -16.780 1.00 91.06 96 ALA A CA 1
ATOM 713 C C . ALA A 1 96 ? 16.090 0.746 -15.855 1.00 91.06 96 ALA A C 1
ATOM 715 O O . ALA A 1 96 ? 16.037 0.601 -14.633 1.00 91.06 96 ALA A O 1
ATOM 716 N N . ALA A 1 97 ? 15.963 1.946 -16.430 1.00 91.81 97 ALA A N 1
ATOM 717 C CA . ALA A 1 97 ? 15.716 3.164 -15.665 1.00 91.81 97 ALA A CA 1
ATOM 718 C C . ALA A 1 97 ? 14.310 3.148 -15.043 1.00 91.81 97 ALA A C 1
ATOM 720 O O . ALA A 1 97 ? 14.151 3.464 -13.863 1.00 91.81 97 ALA A O 1
ATOM 721 N N . ALA A 1 98 ? 13.308 2.696 -15.802 1.00 91.44 98 ALA A N 1
ATOM 722 C CA . ALA A 1 98 ? 11.950 2.530 -15.297 1.00 91.44 98 ALA A CA 1
ATOM 723 C C . ALA A 1 98 ? 11.871 1.470 -14.179 1.00 91.44 98 ALA A C 1
ATOM 725 O O . ALA A 1 98 ? 11.221 1.702 -13.162 1.00 91.44 98 ALA A O 1
ATOM 726 N N . ALA A 1 99 ? 12.596 0.349 -14.296 1.00 92.00 99 ALA A N 1
ATOM 727 C CA . ALA A 1 99 ? 12.679 -0.666 -13.239 1.00 92.00 99 ALA A CA 1
ATOM 728 C C . ALA A 1 99 ? 13.253 -0.083 -11.939 1.00 92.00 99 ALA A C 1
ATOM 730 O O . ALA A 1 99 ? 12.737 -0.335 -10.849 1.00 92.00 99 ALA A O 1
ATOM 731 N N . ALA A 1 100 ? 14.300 0.742 -12.040 1.00 93.38 100 ALA A N 1
ATOM 732 C CA . ALA A 1 100 ? 14.874 1.424 -10.884 1.00 93.38 100 ALA A CA 1
ATOM 733 C C . ALA A 1 100 ? 13.873 2.397 -10.230 1.00 93.38 100 ALA A C 1
ATOM 735 O O . ALA A 1 100 ? 13.798 2.469 -9.000 1.00 93.38 100 ALA A O 1
ATOM 736 N N . ALA A 1 101 ? 13.071 3.106 -11.033 1.00 92.81 101 ALA A N 1
ATOM 737 C CA . ALA A 1 101 ? 12.016 3.989 -10.536 1.00 92.81 101 ALA A CA 1
ATOM 738 C C . ALA A 1 101 ? 10.912 3.213 -9.798 1.00 92.81 101 ALA A C 1
ATOM 740 O O . ALA A 1 101 ? 10.548 3.597 -8.684 1.00 92.81 101 ALA A O 1
ATOM 741 N N . VAL A 1 102 ? 10.451 2.084 -10.355 1.00 93.69 102 VAL A N 1
ATOM 742 C CA . VAL A 1 102 ? 9.505 1.177 -9.681 1.00 93.69 102 VAL A CA 1
ATOM 743 C C . VAL A 1 102 ? 10.092 0.676 -8.366 1.00 93.69 102 VAL A C 1
ATOM 745 O O . VAL A 1 102 ? 9.436 0.763 -7.332 1.00 93.69 102 VAL A O 1
ATOM 748 N N . GLY A 1 103 ? 11.349 0.224 -8.365 1.00 93.19 103 GLY A N 1
ATOM 749 C CA . GLY A 1 103 ? 12.018 -0.244 -7.152 1.00 93.19 103 GLY A CA 1
ATOM 750 C C . GLY A 1 103 ? 12.071 0.814 -6.047 1.00 93.19 103 GLY A C 1
ATOM 751 O O . GLY A 1 103 ? 11.789 0.516 -4.884 1.00 93.19 103 GLY A O 1
ATOM 752 N N . LYS A 1 104 ? 12.363 2.068 -6.409 1.00 94.38 104 LYS A N 1
ATOM 753 C CA . LYS A 1 104 ? 12.353 3.198 -5.472 1.00 94.38 104 LYS A CA 1
ATOM 754 C C . LYS A 1 104 ? 10.949 3.479 -4.931 1.00 94.38 104 LYS A C 1
ATOM 756 O O . LYS A 1 104 ? 10.806 3.681 -3.726 1.00 94.38 104 LYS A O 1
ATOM 761 N N . ALA A 1 105 ? 9.933 3.488 -5.792 1.00 93.38 105 ALA A N 1
ATOM 762 C CA . ALA A 1 105 ? 8.552 3.750 -5.390 1.00 93.38 105 ALA A CA 1
ATOM 763 C C . ALA A 1 105 ? 8.002 2.644 -4.473 1.00 93.38 105 ALA A C 1
ATOM 765 O O . ALA A 1 105 ? 7.417 2.944 -3.435 1.00 93.38 105 ALA A O 1
ATOM 766 N N . VAL A 1 106 ? 8.278 1.375 -4.795 1.00 93.12 106 VAL A N 1
ATOM 767 C CA . VAL A 1 106 ? 7.958 0.220 -3.940 1.00 93.12 106 VAL A CA 1
ATOM 768 C C . VAL A 1 106 ? 8.642 0.347 -2.578 1.00 93.12 106 VAL A C 1
ATOM 770 O O . VAL A 1 106 ? 7.995 0.185 -1.547 1.00 93.12 106 VAL A O 1
ATOM 773 N N . GLY A 1 107 ? 9.935 0.685 -2.552 1.00 92.62 107 GLY A N 1
ATOM 774 C CA . GLY A 1 107 ? 10.675 0.880 -1.305 1.00 92.62 107 GLY A CA 1
ATOM 775 C C . GLY A 1 107 ? 10.099 2.000 -0.434 1.00 92.62 107 GLY A C 1
ATOM 776 O O . GLY A 1 107 ? 9.945 1.816 0.772 1.00 92.62 107 GLY A O 1
ATOM 777 N N . ALA A 1 108 ? 9.735 3.134 -1.038 1.00 91.12 108 ALA A N 1
ATOM 778 C CA . ALA A 1 108 ? 9.135 4.264 -0.330 1.00 91.12 108 ALA A CA 1
ATOM 779 C C . ALA A 1 108 ? 7.744 3.931 0.230 1.00 91.12 108 ALA A C 1
ATOM 781 O O . ALA A 1 108 ? 7.461 4.241 1.388 1.00 91.12 108 ALA A O 1
ATOM 782 N N . TYR A 1 109 ? 6.901 3.252 -0.555 1.00 90.62 109 TYR A N 1
ATOM 783 C CA . TYR A 1 109 ? 5.581 2.811 -0.103 1.00 90.62 109 TYR A CA 1
ATOM 784 C C . TYR A 1 109 ? 5.709 1.813 1.052 1.00 90.62 109 TYR A C 1
ATOM 786 O O . TYR A 1 109 ? 5.063 1.965 2.088 1.00 90.62 109 TYR A O 1
ATOM 794 N N . ARG A 1 110 ? 6.584 0.813 0.905 1.00 90.50 110 ARG A N 1
ATOM 795 C CA . ARG A 1 110 ? 6.837 -0.184 1.947 1.00 90.50 110 ARG A CA 1
ATOM 796 C C . ARG A 1 110 ? 7.330 0.466 3.237 1.00 90.50 110 ARG A C 1
ATOM 798 O O . ARG A 1 110 ? 6.801 0.171 4.300 1.00 90.50 110 ARG A O 1
ATOM 805 N N . ALA A 1 111 ? 8.292 1.384 3.146 1.00 90.31 111 ALA A N 1
ATOM 806 C CA . ALA A 1 111 ? 8.786 2.114 4.309 1.00 90.31 111 ALA A CA 1
ATOM 807 C C . ALA A 1 111 ? 7.670 2.913 4.998 1.00 90.31 111 ALA A C 1
ATOM 809 O O . ALA A 1 111 ? 7.565 2.866 6.217 1.00 90.31 111 ALA A O 1
ATOM 810 N N . MET A 1 112 ? 6.804 3.585 4.230 1.00 88.19 112 MET A N 1
ATOM 811 C CA . MET A 1 112 ? 5.648 4.301 4.774 1.00 88.19 112 MET A CA 1
ATOM 812 C C . MET A 1 112 ? 4.724 3.365 5.563 1.00 88.19 112 MET A C 1
ATOM 814 O O . MET A 1 112 ? 4.395 3.683 6.704 1.00 88.19 112 MET A O 1
ATOM 818 N N . LEU A 1 113 ? 4.345 2.214 4.992 1.00 86.62 113 LEU A N 1
ATOM 819 C CA . LEU A 1 113 ? 3.487 1.236 5.671 1.00 86.62 113 LEU A CA 1
ATOM 820 C C . LEU A 1 113 ? 4.113 0.732 6.973 1.00 86.62 113 LEU A C 1
ATOM 822 O O . LEU A 1 113 ? 3.481 0.816 8.019 1.00 86.62 113 LEU A O 1
ATOM 826 N N . HIS A 1 114 ? 5.365 0.273 6.919 1.00 86.69 114 HIS A N 1
ATOM 827 C CA . HIS A 1 114 ? 6.072 -0.271 8.086 1.00 86.69 114 HIS A CA 1
ATOM 828 C C . HIS A 1 114 ? 6.394 0.791 9.146 1.00 86.69 114 HIS A C 1
ATOM 830 O O . HIS A 1 114 ? 6.596 0.461 10.307 1.00 86.69 114 HIS A O 1
ATOM 836 N N . SER A 1 115 ? 6.444 2.070 8.768 1.00 85.75 115 SER A N 1
ATOM 837 C CA . SER A 1 115 ? 6.627 3.180 9.713 1.00 85.75 115 SER A CA 1
ATOM 838 C C . SER A 1 115 ? 5.329 3.662 10.363 1.00 85.75 115 SER A C 1
ATOM 840 O O . SER A 1 115 ? 5.384 4.510 11.250 1.00 85.75 115 SER A O 1
ATOM 842 N N . SER A 1 116 ? 4.170 3.178 9.903 1.00 79.62 116 SER A N 1
ATOM 843 C CA . SER A 1 116 ? 2.867 3.640 10.369 1.00 79.62 116 SER A CA 1
ATOM 844 C C . SER A 1 116 ? 2.386 2.802 11.557 1.00 79.62 116 SER A 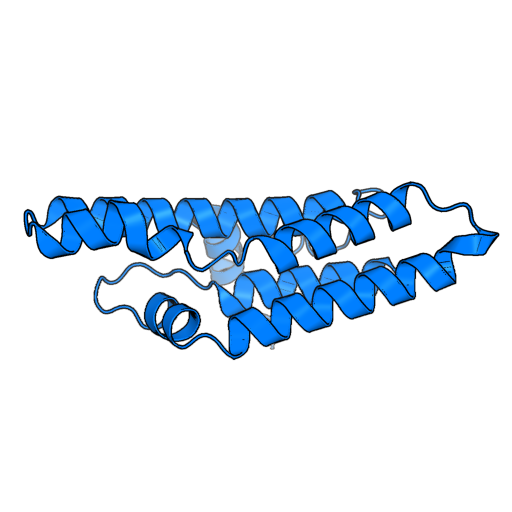C 1
ATOM 846 O O . SER A 1 116 ? 2.033 1.638 11.360 1.00 79.62 116 SER A O 1
ATOM 848 N N . PRO A 1 117 ? 2.250 3.384 12.766 1.00 74.94 117 PRO A N 1
ATOM 849 C CA . PRO A 1 117 ? 1.675 2.676 13.914 1.00 74.94 117 PRO A CA 1
ATOM 850 C C . PRO A 1 117 ? 0.236 2.213 13.658 1.00 74.94 117 PRO A C 1
ATOM 852 O O . PRO A 1 117 ? -0.239 1.262 14.265 1.00 74.94 117 PRO A O 1
ATOM 855 N N . LEU A 1 118 ? -0.469 2.882 12.739 1.00 72.12 118 LEU A N 1
ATOM 856 C CA . LEU A 1 118 ? -1.833 2.523 12.362 1.00 72.12 118 LEU A CA 1
ATOM 857 C C . LEU A 1 118 ? -1.855 1.255 11.494 1.00 72.12 118 LEU A C 1
ATOM 859 O O . LEU A 1 118 ? -2.799 0.484 11.597 1.00 72.12 118 LEU A O 1
ATOM 863 N N . ALA A 1 119 ? -0.816 0.993 10.691 1.00 76.00 119 ALA A N 1
ATOM 864 C CA . ALA A 1 119 ? -0.719 -0.246 9.914 1.00 76.00 119 ALA A CA 1
ATOM 865 C C . ALA A 1 119 ? -0.573 -1.464 10.837 1.00 76.00 119 ALA A C 1
ATOM 867 O O . ALA A 1 119 ? -1.265 -2.460 10.658 1.00 76.00 119 ALA A O 1
ATOM 868 N N . GLU A 1 120 ? 0.271 -1.337 11.861 1.00 74.88 120 GLU A N 1
ATOM 869 C CA . GLU A 1 120 ? 0.462 -2.359 12.892 1.00 74.88 120 GLU A CA 1
ATOM 870 C C . GLU A 1 120 ? -0.810 -2.559 13.731 1.00 74.88 120 GLU A C 1
ATOM 872 O O . GLU A 1 120 ? -1.271 -3.684 13.896 1.00 74.88 120 GLU A O 1
ATOM 877 N N . ALA A 1 121 ? -1.450 -1.470 14.172 1.00 73.00 121 ALA A N 1
ATOM 878 C CA . ALA A 1 121 ? -2.691 -1.537 14.948 1.00 73.00 121 ALA A CA 1
ATOM 879 C C . ALA A 1 121 ? -3.881 -2.137 14.172 1.00 73.00 121 ALA A C 1
ATOM 881 O O . ALA A 1 121 ? -4.807 -2.670 14.782 1.00 73.00 121 ALA A O 1
ATOM 882 N N . LEU A 1 122 ? -3.886 -2.035 12.838 1.00 74.69 122 LEU A N 1
ATOM 883 C CA . LEU A 1 122 ? -4.892 -2.684 11.994 1.00 74.69 122 LEU A CA 1
ATOM 884 C C . LEU A 1 122 ? -4.668 -4.191 11.893 1.00 74.69 122 LEU A C 1
ATOM 886 O O . LEU A 1 122 ? -5.646 -4.936 11.893 1.00 74.69 122 LEU A O 1
ATOM 890 N N . ASP A 1 123 ? -3.418 -4.642 11.815 1.00 77.69 123 ASP A N 1
ATOM 891 C CA . ASP A 1 123 ? -3.107 -6.071 11.760 1.00 77.69 123 ASP A CA 1
ATOM 892 C C . ASP A 1 123 ? -3.294 -6.752 13.130 1.00 77.69 123 ASP A C 1
ATOM 894 O O . ASP A 1 123 ? -3.777 -7.882 13.169 1.00 77.69 123 ASP A O 1
ATOM 898 N N . ASP A 1 124 ? -3.044 -6.050 14.242 1.00 75.69 124 ASP A N 1
ATOM 899 C CA . ASP A 1 124 ? -3.259 -6.535 15.622 1.00 75.69 124 ASP A CA 1
ATOM 900 C C . ASP A 1 124 ? -4.570 -6.016 16.256 1.00 75.69 124 ASP A C 1
ATOM 902 O O . ASP A 1 124 ? -4.646 -5.677 17.440 1.00 75.69 124 ASP A O 1
ATOM 906 N N . ASN A 1 125 ? -5.634 -5.877 15.459 1.00 70.44 125 ASN A N 1
ATOM 907 C CA . ASN A 1 125 ? -6.877 -5.296 15.963 1.00 70.44 125 ASN A CA 1
ATOM 908 C C . ASN A 1 125 ? -7.655 -6.269 16.883 1.00 70.44 125 ASN A C 1
ATOM 910 O O . ASN A 1 125 ? -7.781 -7.461 16.586 1.00 70.44 125 ASN A O 1
ATOM 914 N N . PRO A 1 126 ? -8.297 -5.770 17.958 1.00 74.25 126 PRO A N 1
ATOM 915 C CA . PRO A 1 126 ? -9.031 -6.610 18.908 1.00 74.25 126 PRO A CA 1
ATOM 916 C C . PRO A 1 126 ? -10.417 -7.050 18.405 1.00 74.25 126 PRO A C 1
ATOM 918 O O . PRO A 1 126 ? -11.139 -7.743 19.120 1.00 74.25 126 PRO A O 1
ATOM 921 N N . PHE A 1 127 ? -10.822 -6.647 17.196 1.00 70.62 127 PHE A N 1
ATOM 922 C CA . PHE A 1 127 ? -12.161 -6.904 16.655 1.00 70.62 127 PHE A CA 1
ATOM 923 C C . PHE A 1 127 ? -12.265 -8.255 15.933 1.00 70.62 127 PHE A C 1
ATOM 925 O O . PHE A 1 127 ? -13.319 -8.577 15.384 1.00 70.62 127 PHE A O 1
ATOM 932 N N . GLY A 1 128 ? -11.187 -9.049 15.938 1.00 69.38 128 GLY A N 1
ATOM 933 C CA . GLY A 1 128 ? -11.158 -10.396 15.366 1.00 69.38 128 GLY A CA 1
ATOM 934 C C . GLY A 1 128 ? -11.260 -10.425 13.840 1.00 69.38 128 GLY A C 1
ATOM 935 O O . GLY A 1 128 ? -11.584 -11.468 13.274 1.00 69.38 128 GLY A O 1
ATOM 936 N N . VAL A 1 129 ? -11.014 -9.293 13.172 1.00 73.00 129 VAL A N 1
ATOM 937 C CA . VAL A 1 129 ? -10.996 -9.194 11.709 1.00 73.00 129 VAL A CA 1
ATOM 938 C C . VAL A 1 129 ? -9.551 -9.243 11.243 1.00 73.00 129 VAL A C 1
ATOM 940 O O . VAL A 1 129 ? -8.802 -8.299 11.452 1.00 73.00 129 VAL A O 1
ATOM 943 N N . GLU A 1 130 ? -9.144 -10.321 10.588 1.00 78.94 130 GLU A N 1
ATOM 944 C CA . GLU A 1 130 ? -7.792 -10.417 10.038 1.00 78.94 130 GLU A CA 1
ATOM 945 C C . GLU A 1 130 ? -7.647 -9.492 8.817 1.00 78.94 130 GLU A C 1
ATOM 947 O O . GLU A 1 130 ? -8.307 -9.686 7.792 1.00 78.94 130 GLU A O 1
ATOM 952 N N . ILE A 1 131 ? -6.799 -8.463 8.927 1.00 79.56 131 ILE A N 1
ATOM 953 C CA . ILE A 1 131 ? -6.509 -7.544 7.816 1.00 79.56 131 ILE A CA 1
ATOM 954 C C . ILE A 1 131 ? -5.333 -8.069 6.987 1.00 79.56 131 ILE A C 1
ATOM 956 O O . ILE A 1 131 ? -5.439 -8.166 5.760 1.00 79.56 131 ILE A O 1
ATOM 960 N N . GLY A 1 132 ? -4.223 -8.435 7.633 1.00 82.62 132 GLY A N 1
ATOM 961 C CA . GLY A 1 132 ? -3.017 -8.923 6.959 1.00 82.62 132 GLY A CA 1
ATOM 962 C C . GLY A 1 132 ? -2.460 -7.910 5.956 1.00 82.62 132 GLY A C 1
ATOM 963 O O . GLY A 1 132 ? -2.009 -8.290 4.872 1.00 82.62 132 GLY A O 1
ATOM 964 N N . LEU A 1 133 ? -2.571 -6.619 6.268 1.00 83.62 133 LEU A N 1
ATOM 965 C CA . LEU A 1 133 ? -2.180 -5.496 5.428 1.00 83.62 133 LEU A CA 1
ATOM 966 C C . LEU A 1 133 ? -0.702 -5.586 5.056 1.00 83.62 133 LEU A C 1
ATOM 968 O O . LEU A 1 133 ? -0.370 -5.537 3.867 1.00 83.62 133 LEU A O 1
ATOM 972 N N . LEU A 1 134 ? 0.175 -5.682 6.061 1.00 85.62 134 LEU A N 1
ATOM 973 C CA . LEU A 1 134 ? 1.620 -5.631 5.845 1.00 85.62 134 LEU A CA 1
ATOM 974 C C . LEU A 1 134 ? 2.082 -6.827 5.015 1.00 85.62 134 LEU A C 1
ATOM 976 O O . LEU A 1 134 ? 2.792 -6.650 4.024 1.00 85.62 134 LEU A O 1
ATOM 980 N N . ASP A 1 135 ? 1.601 -8.022 5.351 1.00 87.25 135 ASP A N 1
ATOM 981 C CA . ASP A 1 135 ? 1.943 -9.253 4.643 1.00 87.25 135 ASP A CA 1
ATOM 982 C C . ASP A 1 135 ? 1.434 -9.255 3.198 1.00 87.25 135 ASP A C 1
ATOM 984 O O . ASP A 1 135 ? 2.186 -9.579 2.273 1.00 87.25 135 ASP A O 1
ATOM 988 N N . THR A 1 136 ? 0.178 -8.849 2.978 1.00 87.25 136 THR A N 1
ATOM 989 C CA . THR A 1 136 ? -0.425 -8.804 1.634 1.00 87.25 136 THR A CA 1
ATOM 990 C C . THR A 1 136 ? 0.348 -7.845 0.728 1.00 87.25 136 THR A C 1
ATOM 992 O O . THR A 1 136 ? 0.691 -8.190 -0.406 1.00 87.25 136 THR A O 1
ATOM 995 N N . MET A 1 137 ? 0.693 -6.663 1.244 1.00 89.19 137 MET A N 1
ATOM 996 C CA . MET A 1 137 ? 1.471 -5.667 0.507 1.00 89.19 137 MET A CA 1
ATOM 997 C C . MET A 1 137 ? 2.914 -6.127 0.261 1.00 89.19 137 MET A C 1
ATOM 999 O O . MET A 1 137 ? 3.418 -5.999 -0.855 1.00 89.19 137 MET A O 1
ATOM 1003 N N . ASP A 1 138 ? 3.575 -6.732 1.252 1.00 89.69 138 ASP A N 1
ATOM 1004 C CA . ASP A 1 138 ? 4.949 -7.230 1.111 1.00 89.69 138 ASP A CA 1
ATOM 1005 C C . ASP A 1 138 ? 5.060 -8.401 0.117 1.00 89.69 138 ASP A C 1
ATOM 1007 O O . ASP A 1 138 ? 6.080 -8.550 -0.569 1.00 89.69 138 ASP A O 1
ATOM 1011 N N . VAL A 1 139 ? 4.031 -9.247 -0.000 1.00 88.12 139 VAL A N 1
ATOM 1012 C CA . VAL A 1 139 ? 3.955 -10.268 -1.059 1.00 88.12 139 VAL A CA 1
ATOM 1013 C C . VAL A 1 139 ? 3.873 -9.607 -2.436 1.00 88.12 139 VAL A C 1
ATOM 1015 O O . VAL A 1 139 ? 4.690 -9.931 -3.303 1.00 88.12 139 VAL A O 1
ATOM 1018 N N . ALA A 1 140 ? 2.967 -8.645 -2.623 1.00 89.38 140 ALA A N 1
ATOM 1019 C CA . ALA A 1 140 ? 2.799 -7.941 -3.894 1.00 89.38 140 ALA A CA 1
ATOM 1020 C C . ALA A 1 140 ? 4.074 -7.191 -4.313 1.00 89.38 140 ALA A C 1
ATOM 1022 O O . ALA A 1 140 ? 4.536 -7.308 -5.449 1.00 89.38 140 ALA A O 1
ATOM 1023 N N . PHE A 1 141 ? 4.724 -6.493 -3.379 1.00 91.94 141 PHE A N 1
ATOM 1024 C CA . PHE A 1 141 ? 5.987 -5.804 -3.641 1.00 91.94 141 PHE A CA 1
ATOM 1025 C C . PHE A 1 141 ? 7.093 -6.759 -4.085 1.00 91.94 141 PHE A C 1
ATOM 1027 O O . PHE A 1 141 ? 7.823 -6.455 -5.028 1.00 91.94 141 PHE A O 1
ATOM 1034 N N . ARG A 1 142 ? 7.209 -7.940 -3.468 1.00 90.69 142 ARG A N 1
ATOM 1035 C CA . ARG A 1 142 ? 8.187 -8.949 -3.906 1.00 90.69 142 ARG A CA 1
ATOM 1036 C C . ARG A 1 142 ? 7.904 -9.466 -5.313 1.00 90.69 142 ARG A C 1
ATOM 1038 O O . ARG A 1 142 ? 8.853 -9.677 -6.070 1.00 90.69 142 ARG A O 1
ATOM 1045 N N . GLN A 1 143 ? 6.636 -9.648 -5.670 1.00 87.69 143 GLN A N 1
ATOM 1046 C CA . GLN A 1 143 ? 6.247 -10.066 -7.018 1.00 87.69 143 GLN A CA 1
ATOM 1047 C C . GLN A 1 143 ? 6.600 -8.991 -8.052 1.00 87.69 143 GLN A C 1
ATOM 1049 O O . GLN A 1 143 ? 7.269 -9.301 -9.036 1.00 87.69 143 GLN A O 1
ATOM 1054 N N . ILE A 1 144 ? 6.270 -7.724 -7.780 1.00 89.31 144 ILE A N 1
ATOM 1055 C CA . ILE A 1 144 ? 6.614 -6.586 -8.648 1.00 89.31 144 ILE A CA 1
ATOM 1056 C C . ILE A 1 144 ? 8.130 -6.493 -8.848 1.00 89.31 144 ILE A C 1
ATOM 1058 O O . ILE A 1 144 ? 8.601 -6.439 -9.980 1.00 89.31 144 ILE A O 1
ATOM 1062 N N . ILE A 1 145 ? 8.917 -6.535 -7.766 1.00 90.12 145 ILE A N 1
ATOM 1063 C CA . ILE A 1 145 ? 10.385 -6.451 -7.848 1.00 90.12 145 ILE A CA 1
ATOM 1064 C C . ILE A 1 145 ? 10.983 -7.628 -8.625 1.00 90.12 145 ILE A C 1
ATOM 1066 O O . ILE A 1 145 ? 11.977 -7.457 -9.326 1.00 90.12 145 ILE A O 1
ATOM 1070 N N . THR A 1 146 ? 10.400 -8.820 -8.505 1.00 88.19 146 THR A N 1
ATOM 1071 C CA . THR A 1 146 ? 10.827 -9.991 -9.283 1.00 88.19 146 THR A CA 1
ATOM 1072 C C . THR A 1 146 ? 10.506 -9.831 -10.768 1.00 88.19 146 THR A C 1
ATOM 1074 O O . THR A 1 146 ? 11.321 -10.214 -11.598 1.00 88.19 146 THR A O 1
ATOM 1077 N N . ALA A 1 147 ? 9.351 -9.251 -11.102 1.00 85.44 147 ALA A N 1
ATOM 1078 C CA . ALA A 1 147 ? 8.873 -9.116 -12.477 1.00 85.44 147 ALA A CA 1
ATOM 1079 C C . ALA A 1 147 ? 9.620 -8.054 -13.305 1.00 85.44 147 ALA A C 1
ATOM 1081 O O . ALA A 1 147 ? 9.640 -8.146 -14.529 1.00 85.44 147 ALA A O 1
ATOM 1082 N N . ILE A 1 148 ? 10.222 -7.053 -12.654 1.00 85.12 148 ILE A N 1
ATOM 1083 C CA . ILE A 1 148 ? 10.927 -5.947 -13.329 1.00 85.12 148 ILE A CA 1
ATOM 1084 C C . ILE A 1 148 ? 12.439 -6.165 -13.503 1.00 85.12 148 ILE A C 1
ATOM 1086 O O . ILE A 1 148 ? 13.111 -5.286 -14.048 1.00 85.12 148 ILE A O 1
ATOM 1090 N N . ARG A 1 149 ? 12.974 -7.284 -12.998 1.00 75.38 149 ARG A N 1
ATOM 1091 C CA . ARG A 1 149 ? 14.384 -7.690 -13.131 1.00 75.38 149 ARG A CA 1
ATOM 1092 C C . ARG A 1 149 ? 14.619 -8.449 -14.429 1.00 75.38 149 ARG A C 1
ATOM 1094 O O . ARG A 1 149 ? 15.691 -8.212 -15.024 1.00 75.38 149 ARG A O 1
#

Foldseek 3Di:
DDDDPVVQVCCCPVQVDHPVPLPPPLDDQLLVLQVSLVVSLVVLLLVCLVLQVVVVDPVSVVCSVPVSVVLPVVVLVVQLNVLSVCLVVDDPVCLVVSLVSNLVSLVVSLCSLVVDPVNVCQCVPPSPRHSCSNVSSVSSSVSSNVSSD

Radius of gyration: 17.12 Å; chains: 1; bounding box: 40×39×44 Å

Organism: NCBI:txid2013562

pLDDT: mean 74.56, std 17.45, range [33.91, 94.38]

Secondary structure (DSSP, 8-state):
-PPPHHHHHHHHHHH---SSTTS--TTS-HHHHHHHHHHHHHHHHHHHHHHHHTT--HHHHHIIIIISGGGS-HHHHHHHHHHHHHHHH--TTTHHHHHHHHHHHHHHHHHHHHT-HHHHHHHT-TTS----HHHHHHHHHHHHHHHT-